Protein AF-A0A534JHG3-F1 (afdb_monomer)

Mean predicted aligned error: 7.63 Å

Solvent-accessible surface area (backbone atoms only — not comparable to full-atom values): 6375 Å² total; per-residue (Å²): 91,56,55,100,95,40,76,49,49,74,51,70,49,98,88,66,54,74,46,78,58,96,78,85,57,76,69,90,65,19,68,62,26,38,51,47,43,63,75,69,61,60,97,81,62,51,70,70,54,50,50,51,49,53,52,49,25,56,33,74,74,63,79,50,94,70,91,55,79,44,79,45,69,47,86,90,71,52,44,85,41,81,44,78,55,67,76,74,80,73,80,75,75,82,77,78,126

Sequence (97 aa):
GSDPLGVQLVQIDPSGTTFRGNGFAIGAGSDEALDVLTKGYRENLRLEEAIALNTKAIESLNGGGTAIEHGVITRETGKFVHQNGGKAPKPSALRTN

Foldseek 3Di:
DQDPVGDWDWDADPVRDIDTDDDFADDPLRVQLVVLCVVQDDPDDDPVSVVLSNVCSVCVPVVADDQDWDWDADRVRNDTDTDGDDGDDDPPPPPDD

Secondary structure (DSSP, 8-state):
-EETTEE--EEE-TT--EEE-S----STTHHHHHHHHHHH--TT--HHHHHHHHHHHHHHHHTS-----EEE--TTT-S-EEE--------------

pLDDT: mean 83.58, std 17.81, range [34.31, 95.81]

Radius of gyration: 14.96 Å; Cα contacts (8 Å, |Δi|>4): 96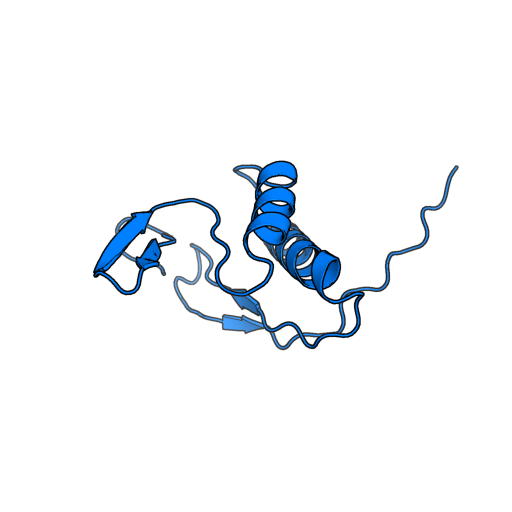; chains: 1; bounding box: 38×38×28 Å

Structure (mmCIF, N/CA/C/O backbone):
data_AF-A0A534JHG3-F1
#
_entry.id   AF-A0A534JHG3-F1
#
loop_
_atom_site.group_PDB
_atom_site.id
_atom_site.type_symbol
_atom_site.label_atom_id
_atom_site.label_alt_id
_atom_site.label_comp_id
_atom_site.label_asym_id
_atom_site.label_entity_id
_atom_site.label_seq_id
_atom_site.pdbx_PDB_ins_code
_atom_site.Cartn_x
_atom_site.Cartn_y
_atom_site.Cartn_z
_atom_site.occupancy
_atom_site.B_iso_or_equiv
_atom_site.auth_seq_id
_atom_site.auth_comp_id
_atom_site.auth_asym_id
_atom_site.auth_atom_id
_atom_site.pdbx_PDB_model_num
ATOM 1 N N . GLY A 1 1 ? -8.929 -3.517 4.889 1.00 89.06 1 GLY A N 1
ATOM 2 C CA . GLY A 1 1 ? -10.311 -3.363 5.383 1.00 89.06 1 GLY A CA 1
ATOM 3 C C . GLY A 1 1 ? -10.346 -3.447 6.895 1.00 89.06 1 GLY A C 1
ATOM 4 O O . GLY A 1 1 ? -9.307 -3.691 7.496 1.00 89.06 1 GLY A O 1
ATOM 5 N N . SER A 1 2 ? -11.515 -3.237 7.496 1.00 93.50 2 SER A N 1
ATOM 6 C CA . SER A 1 2 ? -11.752 -3.428 8.932 1.00 93.50 2 SER A CA 1
ATOM 7 C C . SER A 1 2 ? -12.941 -4.362 9.117 1.00 93.50 2 SER A C 1
ATOM 9 O O . SER A 1 2 ? -13.972 -4.166 8.479 1.00 93.50 2 SER A O 1
ATOM 11 N N . ASP A 1 3 ? -12.796 -5.354 9.983 1.00 91.25 3 ASP A N 1
ATOM 12 C CA . ASP A 1 3 ? -13.832 -6.331 10.327 1.00 91.25 3 ASP A CA 1
ATOM 13 C C . ASP A 1 3 ? -13.743 -6.680 11.834 1.00 91.25 3 ASP A C 1
ATOM 15 O O . ASP A 1 3 ? -12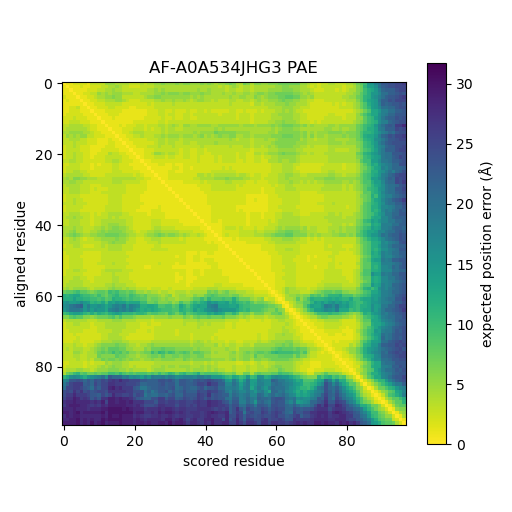.922 -6.081 12.540 1.00 91.25 3 ASP A O 1
ATOM 19 N N . PRO A 1 4 ? -14.570 -7.598 12.378 1.00 92.62 4 PRO A N 1
ATOM 20 C CA . PRO A 1 4 ? -14.500 -7.974 13.795 1.00 92.62 4 PRO A CA 1
ATOM 21 C C . PRO A 1 4 ? -13.154 -8.558 14.264 1.00 92.62 4 PRO A C 1
ATOM 23 O O . PRO A 1 4 ? -12.882 -8.546 15.462 1.00 92.62 4 PRO A O 1
ATOM 26 N N . LEU A 1 5 ? -12.300 -9.050 13.359 1.00 90.50 5 LEU A N 1
ATOM 27 C CA . LEU A 1 5 ? -10.932 -9.506 13.649 1.00 90.50 5 LEU A CA 1
ATOM 28 C C . LEU A 1 5 ? -9.908 -8.355 13.596 1.00 90.50 5 LEU A C 1
ATOM 30 O O . LEU A 1 5 ? -8.736 -8.536 13.940 1.00 90.50 5 LEU A O 1
ATOM 34 N N . GLY A 1 6 ? -10.343 -7.160 13.196 1.00 90.69 6 GLY A N 1
ATOM 35 C CA . GLY A 1 6 ? -9.572 -5.925 13.188 1.00 90.69 6 GLY A CA 1
ATOM 36 C C . GLY A 1 6 ? -9.249 -5.415 11.786 1.00 90.69 6 GLY A C 1
ATOM 37 O O . GLY A 1 6 ? -9.909 -5.734 10.799 1.00 90.69 6 GLY A O 1
ATOM 38 N N . VAL A 1 7 ? -8.220 -4.567 11.705 1.00 91.94 7 VAL A N 1
ATOM 39 C CA . VAL A 1 7 ? -7.737 -4.029 10.429 1.00 91.94 7 VAL A CA 1
ATOM 40 C C . VAL A 1 7 ? -6.845 -5.064 9.754 1.00 91.94 7 VAL A C 1
ATOM 42 O O . VAL A 1 7 ? -5.888 -5.555 10.354 1.00 91.94 7 VAL A O 1
ATOM 45 N N . GLN A 1 8 ? -7.165 -5.387 8.504 1.00 93.31 8 GLN A N 1
ATOM 46 C CA . GLN A 1 8 ? -6.473 -6.404 7.717 1.00 93.31 8 GLN A CA 1
ATOM 47 C C . GLN A 1 8 ? -6.142 -5.886 6.318 1.00 93.31 8 GLN A C 1
ATOM 49 O O . GLN A 1 8 ? -6.939 -5.168 5.706 1.00 93.31 8 GLN A O 1
ATOM 54 N N . LEU A 1 9 ? -4.988 -6.294 5.797 1.00 94.38 9 LEU A N 1
ATOM 55 C CA . LEU A 1 9 ? -4.572 -6.053 4.422 1.00 94.38 9 LEU A CA 1
ATOM 56 C C . LEU A 1 9 ? -4.389 -7.401 3.716 1.00 94.38 9 LEU A C 1
ATOM 58 O O . LEU A 1 9 ? -3.737 -8.307 4.242 1.00 94.38 9 LEU A O 1
ATOM 62 N N . VAL A 1 10 ? -5.013 -7.530 2.545 1.00 95.25 10 VA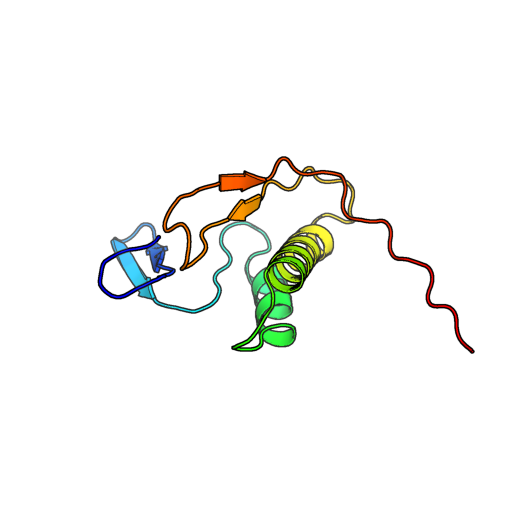L A N 1
ATOM 63 C CA . VAL A 1 10 ? -5.027 -8.751 1.736 1.00 95.25 10 VAL A CA 1
ATOM 64 C C . VAL A 1 10 ? -4.708 -8.379 0.293 1.00 95.25 10 VAL A C 1
ATOM 66 O O . VAL A 1 10 ? -5.281 -7.423 -0.228 1.00 95.25 10 VAL A O 1
ATOM 69 N N . GLN A 1 11 ? -3.819 -9.138 -0.339 1.00 94.44 11 GLN A N 1
ATOM 70 C CA . GLN A 1 11 ? -3.563 -9.103 -1.776 1.00 94.44 11 GLN A CA 1
ATOM 71 C C . GLN A 1 11 ? -4.180 -10.345 -2.419 1.00 94.44 11 GLN A C 1
ATOM 73 O O . GLN A 1 11 ? -4.082 -11.443 -1.872 1.00 94.44 11 GLN A O 1
ATOM 78 N N . ILE A 1 12 ? -4.796 -10.167 -3.584 1.00 95.62 12 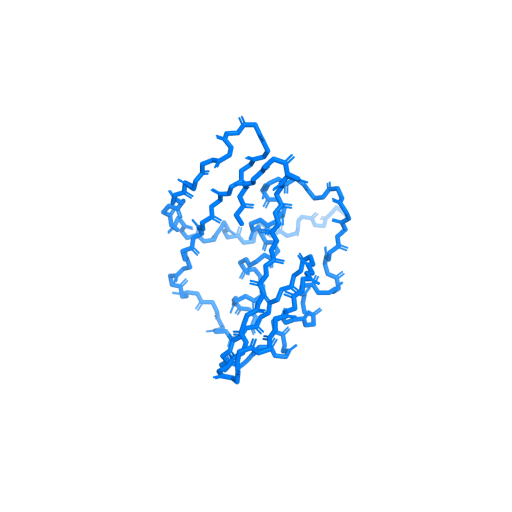ILE A N 1
ATOM 79 C CA . ILE A 1 12 ? -5.340 -11.250 -4.403 1.00 95.62 12 ILE A CA 1
ATOM 80 C C . ILE A 1 12 ? -4.658 -11.157 -5.764 1.00 95.62 12 ILE A C 1
ATOM 82 O O . ILE A 1 12 ? -4.667 -10.087 -6.375 1.00 95.62 12 ILE A O 1
ATOM 86 N N . ASP A 1 13 ? -4.029 -12.238 -6.213 1.00 92.12 13 ASP A N 1
ATOM 87 C CA . ASP A 1 13 ? -3.470 -12.304 -7.563 1.00 92.12 13 ASP A CA 1
ATOM 88 C C . ASP A 1 13 ? -4.554 -12.690 -8.598 1.00 92.12 13 ASP A C 1
ATOM 90 O O . ASP A 1 13 ? -5.641 -13.140 -8.226 1.00 92.12 13 ASP A O 1
ATOM 94 N N . PRO A 1 14 ? -4.295 -12.551 -9.911 1.00 93.94 14 PRO A N 1
ATOM 95 C CA . PRO A 1 14 ? -5.278 -12.913 -10.934 1.00 93.94 14 PRO A CA 1
ATOM 96 C C . PRO A 1 14 ? -5.706 -14.391 -10.936 1.00 93.94 14 PRO A C 1
ATOM 98 O O . PRO A 1 14 ? -6.745 -14.710 -11.507 1.00 93.94 14 PRO A O 1
ATOM 101 N N . SER A 1 15 ? -4.932 -15.291 -10.315 1.00 95.69 15 SER A N 1
ATOM 102 C CA . SER A 1 15 ? -5.293 -16.710 -10.180 1.00 95.69 15 SER A CA 1
ATOM 103 C C . SER A 1 15 ? -6.321 -16.962 -9.070 1.00 95.69 15 SER A C 1
ATOM 105 O O . SER A 1 15 ? -6.921 -18.034 -9.019 1.00 95.69 15 SER A O 1
ATOM 107 N N . GLY A 1 16 ? -6.541 -15.975 -8.194 1.00 95.12 16 GLY A N 1
ATOM 108 C CA . GLY A 1 16 ? -7.364 -16.092 -6.993 1.00 95.12 16 GLY A CA 1
ATOM 109 C C . GLY A 1 16 ? -6.571 -16.484 -5.746 1.00 95.12 16 GLY A C 1
ATOM 110 O O . GLY A 1 16 ? -7.166 -16.679 -4.686 1.00 95.12 16 GLY A O 1
ATOM 111 N N . THR A 1 17 ? -5.242 -16.575 -5.835 1.00 95.75 17 THR A N 1
ATOM 112 C CA . THR A 1 17 ? -4.393 -16.828 -4.671 1.00 95.75 17 THR A CA 1
ATOM 113 C C . THR A 1 17 ? -4.389 -15.596 -3.773 1.00 95.75 17 THR A C 1
ATOM 115 O O . THR A 1 17 ? -4.173 -14.470 -4.226 1.00 95.75 17 THR A O 1
ATOM 118 N N . THR A 1 18 ? -4.637 -15.809 -2.480 1.00 95.50 18 THR A N 1
ATOM 119 C CA . THR A 1 18 ? -4.789 -14.738 -1.490 1.00 95.50 18 THR A CA 1
ATOM 120 C C . THR A 1 18 ? -3.639 -14.726 -0.494 1.00 95.50 18 THR A C 1
ATOM 122 O O . THR A 1 18 ? -3.337 -15.751 0.121 1.00 95.50 18 THR A O 1
ATOM 125 N N . PHE A 1 19 ? -3.075 -13.548 -0.246 1.00 94.50 19 PHE A N 1
ATOM 126 C CA . PHE A 1 19 ? -2.006 -13.332 0.724 1.00 94.50 19 PHE A CA 1
ATOM 127 C C . PHE A 1 19 ? -2.436 -12.299 1.761 1.00 94.50 19 PHE A C 1
ATOM 129 O O . PHE A 1 19 ? -2.987 -11.257 1.412 1.00 94.50 19 PHE A O 1
ATOM 136 N N . ARG A 1 20 ? -2.153 -12.559 3.040 1.00 94.81 20 ARG A N 1
ATOM 137 C CA . ARG A 1 20 ? -2.339 -11.599 4.137 1.00 94.81 20 ARG A CA 1
ATOM 138 C C . ARG A 1 20 ? -0.978 -11.116 4.623 1.00 94.81 20 ARG A C 1
ATOM 140 O O . ARG A 1 20 ? -0.074 -11.926 4.802 1.00 94.81 20 ARG A O 1
ATOM 147 N N . GLY A 1 21 ? -0.841 -9.815 4.854 1.00 93.25 21 GLY A N 1
ATOM 148 C CA . GLY A 1 21 ? 0.439 -9.210 5.215 1.00 93.25 21 GLY A CA 1
ATOM 149 C C . GLY A 1 21 ? 0.305 -7.763 5.673 1.00 93.25 21 GLY A C 1
ATOM 150 O O . GLY A 1 21 ? -0.794 -7.217 5.709 1.00 93.25 21 GLY A O 1
ATOM 151 N N . ASN A 1 22 ? 1.434 -7.154 6.034 1.00 92.62 22 ASN A N 1
ATOM 152 C CA . ASN A 1 22 ? 1.489 -5.789 6.573 1.00 92.62 22 ASN A CA 1
ATOM 153 C C . ASN A 1 22 ? 1.829 -4.724 5.518 1.00 92.62 22 ASN A C 1
ATOM 155 O O . ASN A 1 22 ? 1.713 -3.532 5.791 1.00 92.62 22 ASN A O 1
ATOM 159 N N . GLY A 1 23 ? 2.231 -5.146 4.320 1.00 93.62 23 GLY A N 1
ATOM 160 C CA . GLY A 1 23 ? 2.557 -4.277 3.199 1.00 93.62 23 GLY A CA 1
ATOM 161 C C . GLY A 1 23 ? 2.626 -5.088 1.912 1.00 93.62 23 GLY A C 1
ATOM 162 O O . GLY A 1 23 ? 3.133 -6.206 1.912 1.00 93.62 23 GLY A O 1
ATOM 163 N N . PHE A 1 24 ? 2.089 -4.522 0.839 1.00 95.25 24 PHE A N 1
ATOM 164 C CA . PHE A 1 24 ? 2.093 -5.102 -0.498 1.00 95.25 24 PHE A CA 1
ATOM 165 C C . PHE A 1 24 ? 2.315 -3.986 -1.515 1.00 95.25 24 PHE A C 1
ATOM 167 O O . PHE A 1 24 ? 1.911 -2.846 -1.280 1.00 95.25 24 PHE A O 1
ATOM 174 N N . ALA A 1 25 ? 2.914 -4.330 -2.648 1.00 94.69 25 ALA A N 1
ATOM 175 C CA . ALA A 1 25 ? 3.025 -3.466 -3.812 1.00 94.69 25 ALA A CA 1
ATOM 176 C C . ALA A 1 25 ? 2.697 -4.294 -5.058 1.00 94.69 25 ALA A C 1
ATOM 178 O O . ALA A 1 25 ? 3.072 -5.462 -5.144 1.00 94.69 25 ALA A O 1
ATOM 179 N N . ILE A 1 26 ? 1.970 -3.703 -6.004 1.00 93.44 26 ILE A N 1
ATOM 180 C CA . ILE A 1 26 ? 1.542 -4.355 -7.246 1.00 93.44 26 ILE A CA 1
ATOM 181 C C . ILE A 1 26 ? 1.738 -3.403 -8.428 1.00 93.44 26 ILE A C 1
ATOM 183 O O . ILE A 1 26 ? 1.695 -2.186 -8.254 1.00 93.44 26 ILE A O 1
ATOM 187 N N . GLY A 1 27 ? 1.892 -3.957 -9.631 1.00 90.62 27 GLY A N 1
ATOM 188 C CA . GLY A 1 27 ? 2.084 -3.185 -10.862 1.00 90.62 27 GLY A CA 1
ATOM 189 C C . GLY A 1 27 ? 3.557 -2.966 -11.216 1.00 90.62 27 GLY A C 1
ATOM 190 O O . GLY A 1 27 ? 4.446 -3.607 -10.664 1.00 90.62 27 GLY A O 1
ATOM 191 N N . ALA A 1 28 ? 3.814 -2.082 -12.181 1.00 89.25 28 ALA A N 1
ATOM 192 C CA . ALA A 1 28 ? 5.177 -1.765 -12.601 1.00 89.25 28 ALA A CA 1
ATOM 193 C C . ALA A 1 28 ? 5.940 -1.047 -11.473 1.00 89.25 28 ALA A C 1
ATOM 195 O O . ALA A 1 28 ? 5.429 -0.087 -10.900 1.00 89.25 28 ALA A O 1
ATOM 196 N N . GLY A 1 29 ? 7.153 -1.516 -11.170 1.00 91.81 29 GLY A N 1
ATOM 197 C CA . GLY A 1 29 ? 7.974 -0.998 -10.069 1.00 91.81 29 GLY A CA 1
ATOM 198 C C . GLY A 1 29 ? 7.593 -1.536 -8.682 1.00 91.81 29 GLY A C 1
ATOM 199 O O . GLY A 1 29 ? 8.002 -0.982 -7.664 1.00 91.81 29 GLY A O 1
ATOM 200 N N . SER A 1 30 ? 6.774 -2.593 -8.600 1.00 93.56 30 SER A N 1
ATOM 201 C CA . SER A 1 30 ? 6.355 -3.159 -7.312 1.00 93.56 30 SER A CA 1
ATOM 202 C C . SER A 1 30 ? 7.522 -3.623 -6.448 1.00 93.56 30 SER A C 1
ATOM 204 O O . SER A 1 30 ? 7.449 -3.497 -5.229 1.00 93.56 30 SER A O 1
ATOM 206 N N . ASP A 1 31 ? 8.585 -4.142 -7.058 1.00 94.56 31 ASP A N 1
ATOM 207 C CA . ASP A 1 31 ? 9.715 -4.725 -6.336 1.00 94.56 31 ASP A CA 1
ATOM 208 C C . ASP A 1 31 ? 10.507 -3.643 -5.590 1.00 94.56 31 ASP A C 1
ATOM 210 O O . ASP A 1 31 ? 10.811 -3.790 -4.405 1.00 94.56 31 ASP A O 1
ATOM 214 N N . GLU A 1 32 ? 10.761 -2.505 -6.234 1.00 94.44 32 GLU A N 1
ATOM 215 C CA . GLU A 1 32 ? 11.429 -1.357 -5.625 1.00 94.44 32 GLU A CA 1
ATOM 216 C C . GLU A 1 32 ? 10.541 -0.675 -4.576 1.00 94.44 32 GLU A C 1
ATOM 218 O O . GLU A 1 32 ? 11.018 -0.317 -3.495 1.00 94.44 32 GLU A O 1
ATOM 223 N N . ALA A 1 33 ? 9.237 -0.534 -4.847 1.00 94.62 33 ALA A N 1
ATOM 224 C CA . ALA A 1 33 ? 8.295 -0.019 -3.854 1.00 94.62 33 ALA A CA 1
ATOM 225 C C . ALA A 1 33 ? 8.262 -0.919 -2.610 1.00 94.62 33 ALA A C 1
ATOM 227 O O . ALA A 1 33 ? 8.298 -0.422 -1.481 1.00 94.62 33 ALA A O 1
ATOM 228 N N . LEU A 1 34 ? 8.234 -2.241 -2.802 1.00 95.56 34 LEU A N 1
ATOM 229 C CA . LEU A 1 34 ? 8.226 -3.210 -1.713 1.00 95.56 34 LEU A CA 1
ATOM 230 C C . LEU A 1 34 ? 9.529 -3.173 -0.909 1.00 95.56 34 LEU A C 1
ATOM 232 O O . LEU A 1 34 ? 9.476 -3.279 0.316 1.00 95.56 34 LEU A O 1
ATOM 236 N N . ASP A 1 35 ? 10.680 -2.972 -1.551 1.00 95.81 35 ASP A N 1
ATOM 237 C CA . ASP A 1 35 ? 11.966 -2.791 -0.868 1.00 95.81 35 ASP A CA 1
ATOM 238 C C . ASP A 1 35 ? 11.959 -1.548 0.042 1.00 95.81 35 ASP A C 1
ATOM 240 O O . ASP A 1 35 ? 12.337 -1.631 1.216 1.00 95.81 35 ASP A O 1
ATOM 244 N N . VAL A 1 36 ? 11.441 -0.412 -0.443 1.00 95.44 36 VAL A N 1
ATOM 245 C CA . VAL A 1 36 ? 11.280 0.810 0.367 1.00 95.44 36 VAL A CA 1
ATOM 246 C C . VAL A 1 36 ? 10.335 0.575 1.546 1.00 95.44 36 VAL A C 1
ATOM 248 O O . VAL A 1 36 ? 10.667 0.945 2.677 1.00 95.44 36 VAL A O 1
ATOM 251 N N . LEU A 1 37 ? 9.178 -0.050 1.300 1.00 95.38 37 LEU A N 1
ATOM 252 C CA . LEU A 1 37 ? 8.209 -0.385 2.346 1.00 95.38 37 LEU A CA 1
ATOM 253 C C . LEU A 1 37 ? 8.840 -1.297 3.402 1.00 95.38 37 LEU A C 1
ATOM 255 O O . LEU A 1 37 ? 8.752 -1.003 4.590 1.00 95.38 37 LEU A O 1
ATOM 259 N N . THR A 1 38 ? 9.530 -2.354 2.976 1.00 95.12 38 THR A N 1
ATOM 260 C CA . THR A 1 38 ? 10.158 -3.348 3.859 1.00 95.12 38 THR A CA 1
ATOM 261 C C . THR A 1 38 ? 11.227 -2.713 4.741 1.00 95.12 38 THR A C 1
ATOM 263 O O . THR A 1 38 ? 11.260 -2.960 5.944 1.00 95.12 38 THR A O 1
ATOM 266 N N . LYS A 1 39 ? 12.067 -1.840 4.176 1.00 95.38 39 LYS A N 1
ATOM 267 C CA . LYS A 1 39 ? 13.125 -1.137 4.918 1.00 95.38 39 LYS A CA 1
ATOM 268 C C . LYS A 1 39 ? 12.591 -0.089 5.893 1.00 95.38 39 LYS A C 1
ATOM 270 O O . LYS A 1 39 ? 13.234 0.180 6.904 1.00 95.38 39 LYS A O 1
ATOM 275 N N . GLY A 1 40 ? 11.461 0.544 5.579 1.00 94.06 40 GLY A N 1
ATOM 276 C CA . GLY A 1 40 ? 10.871 1.600 6.407 1.00 94.06 40 GLY A CA 1
ATOM 277 C C . GLY A 1 40 ? 9.820 1.121 7.410 1.00 94.06 40 GLY A C 1
ATOM 278 O O . GLY A 1 40 ? 9.390 1.904 8.260 1.00 94.06 40 GLY A O 1
ATOM 279 N N . TYR A 1 41 ? 9.378 -0.132 7.310 1.00 94.75 41 TYR A N 1
ATOM 280 C CA . TYR A 1 41 ? 8.293 -0.655 8.127 1.00 94.75 41 TYR A CA 1
ATOM 281 C C . TYR A 1 41 ? 8.694 -0.852 9.595 1.00 94.75 41 TYR A C 1
ATOM 283 O O . TYR A 1 41 ? 9.790 -1.301 9.923 1.00 94.75 41 TYR A O 1
ATOM 291 N N . ARG A 1 42 ? 7.742 -0.568 10.489 1.00 95.06 42 ARG A N 1
ATOM 292 C CA . ARG A 1 42 ? 7.764 -0.948 11.906 1.00 95.06 42 ARG A CA 1
ATOM 293 C C . ARG A 1 42 ? 6.330 -1.142 12.392 1.00 95.06 42 ARG A C 1
ATOM 295 O O . ARG A 1 42 ? 5.430 -0.451 11.924 1.00 95.06 42 ARG A O 1
ATOM 302 N N . GLU A 1 43 ? 6.115 -2.029 13.360 1.00 89.88 43 GLU A N 1
ATOM 303 C CA . GLU A 1 43 ? 4.758 -2.404 13.806 1.00 89.88 43 GLU A CA 1
ATOM 304 C C . GLU A 1 43 ? 3.923 -1.214 14.312 1.00 89.88 43 GLU A C 1
ATOM 306 O O . GLU A 1 43 ? 2.720 -1.150 14.078 1.00 89.88 43 GLU A O 1
ATOM 311 N N . ASN A 1 44 ? 4.564 -0.232 14.952 1.00 89.38 44 ASN A N 1
ATOM 312 C CA . ASN A 1 44 ? 3.885 0.874 15.636 1.00 89.38 44 ASN A CA 1
ATOM 313 C C . ASN A 1 44 ? 3.931 2.208 14.866 1.00 89.38 44 ASN A C 1
ATOM 315 O O . ASN A 1 44 ? 4.095 3.267 15.482 1.00 89.38 44 ASN A O 1
ATOM 319 N N . LEU A 1 45 ? 3.897 2.185 13.528 1.00 91.38 45 LEU A N 1
ATOM 320 C CA . LEU A 1 45 ? 3.856 3.414 12.720 1.00 91.38 45 LEU A CA 1
ATOM 321 C C . LEU A 1 45 ? 2.638 4.274 13.090 1.00 91.38 45 LEU A C 1
ATOM 323 O O . LEU A 1 45 ? 1.514 3.777 13.154 1.00 91.38 45 LEU A O 1
ATOM 327 N N . ARG A 1 46 ? 2.850 5.579 13.297 1.00 92.75 46 ARG A N 1
ATOM 328 C CA . ARG A 1 46 ? 1.743 6.542 13.356 1.00 92.75 46 ARG A CA 1
ATOM 329 C C . ARG A 1 46 ? 1.191 6.737 11.949 1.00 92.75 46 ARG A C 1
ATOM 331 O O . ARG A 1 46 ? 1.910 6.552 10.968 1.00 92.75 46 ARG A O 1
ATOM 338 N N . LEU A 1 47 ? -0.063 7.174 11.856 1.00 89.88 47 LEU A N 1
ATOM 339 C CA . LEU A 1 47 ? -0.744 7.389 10.578 1.00 89.88 47 LEU A CA 1
ATOM 340 C C . LEU A 1 47 ? 0.084 8.243 9.602 1.00 89.88 47 LEU A C 1
ATOM 342 O O . LEU A 1 47 ? 0.327 7.818 8.478 1.00 89.88 47 LEU A O 1
ATOM 346 N N . GLU A 1 48 ? 0.583 9.392 10.058 1.00 91.44 48 GLU A N 1
ATOM 347 C CA . GLU A 1 48 ? 1.397 10.299 9.236 1.00 91.44 48 GLU A CA 1
ATOM 348 C C . GLU A 1 48 ? 2.689 9.646 8.724 1.00 91.44 48 GLU A C 1
ATOM 350 O O . GLU A 1 48 ? 3.114 9.882 7.597 1.00 91.44 48 GLU A O 1
ATOM 355 N N . GLU A 1 49 ? 3.310 8.781 9.529 1.00 93.69 49 GLU A N 1
ATOM 356 C CA . GLU A 1 49 ? 4.531 8.074 9.135 1.00 93.69 49 GLU A CA 1
ATOM 357 C C . GLU A 1 49 ? 4.235 6.964 8.128 1.00 93.69 49 GLU A C 1
ATOM 359 O O . GLU A 1 49 ? 5.020 6.752 7.208 1.00 93.69 49 GLU A O 1
ATOM 364 N N . ALA A 1 50 ? 3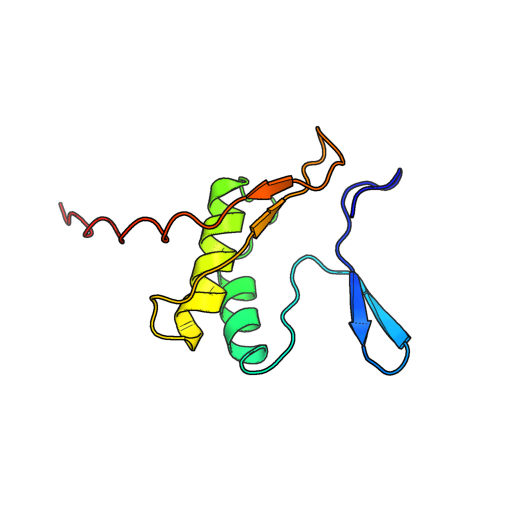.098 6.278 8.275 1.00 92.94 50 ALA A N 1
ATOM 365 C CA . ALA A 1 50 ? 2.643 5.285 7.311 1.00 92.94 50 ALA A CA 1
ATOM 366 C C . ALA A 1 50 ? 2.309 5.932 5.956 1.00 92.94 50 ALA A C 1
ATOM 368 O O . ALA A 1 50 ? 2.697 5.400 4.915 1.00 92.94 50 ALA A O 1
ATOM 369 N N . ILE A 1 51 ? 1.650 7.098 5.965 1.00 92.50 51 ILE A N 1
ATOM 370 C CA . ILE A 1 51 ? 1.382 7.882 4.753 1.00 92.50 51 ILE A CA 1
ATOM 371 C C . ILE A 1 51 ? 2.704 8.304 4.111 1.00 92.50 51 ILE A C 1
ATOM 373 O O . ILE A 1 51 ? 2.928 7.984 2.948 1.00 92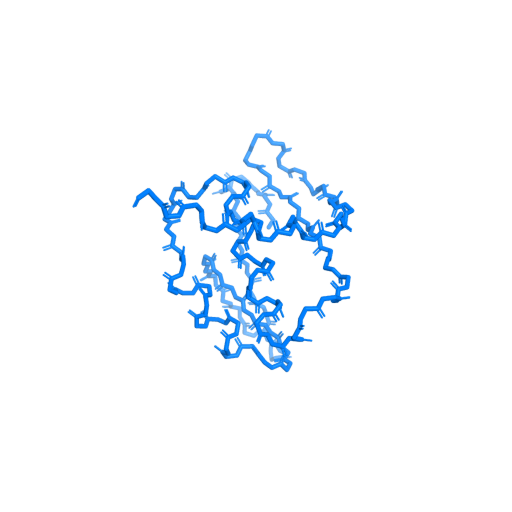.50 51 ILE A O 1
ATOM 377 N N . ALA A 1 52 ? 3.613 8.924 4.869 1.00 92.69 52 ALA A N 1
ATOM 378 C CA . ALA A 1 52 ? 4.903 9.377 4.350 1.00 92.69 52 ALA A CA 1
ATOM 379 C C . ALA A 1 52 ? 5.755 8.232 3.774 1.00 92.69 52 ALA A C 1
ATOM 381 O O . ALA A 1 52 ? 6.400 8.403 2.738 1.00 92.69 52 ALA A O 1
ATOM 382 N N . LEU A 1 53 ? 5.749 7.056 4.412 1.00 94.19 53 LEU A N 1
ATOM 383 C CA . LEU A 1 53 ? 6.439 5.871 3.904 1.00 94.19 53 LEU A CA 1
ATOM 384 C C . LEU A 1 53 ? 5.839 5.397 2.572 1.00 94.19 53 LEU A C 1
ATOM 386 O O . LEU A 1 53 ? 6.587 5.104 1.640 1.00 94.19 53 LEU A O 1
ATOM 390 N N . ASN A 1 54 ? 4.509 5.368 2.463 1.00 92.25 54 ASN A N 1
ATOM 391 C CA . ASN A 1 54 ? 3.816 5.002 1.229 1.00 92.25 54 ASN A CA 1
ATOM 392 C C . ASN A 1 54 ? 4.086 6.015 0.100 1.00 92.25 54 ASN A C 1
ATOM 394 O O . ASN A 1 54 ? 4.431 5.632 -1.015 1.00 92.25 54 ASN A O 1
ATOM 398 N N . THR A 1 55 ? 4.025 7.317 0.402 1.00 91.31 55 THR A N 1
ATOM 399 C CA . THR A 1 55 ? 4.386 8.388 -0.539 1.00 91.31 55 THR A CA 1
ATOM 400 C C . THR A 1 55 ? 5.814 8.207 -1.050 1.00 91.31 55 THR A C 1
ATOM 402 O O . THR A 1 55 ? 6.040 8.217 -2.257 1.00 91.31 55 THR A O 1
ATOM 405 N N . LYS A 1 56 ? 6.774 7.956 -0.149 1.00 91.56 56 LYS A N 1
ATOM 406 C CA . LYS A 1 56 ? 8.180 7.736 -0.509 1.00 91.56 56 LYS A CA 1
ATOM 407 C C . LYS A 1 56 ? 8.363 6.529 -1.431 1.00 91.56 56 LYS A C 1
ATOM 409 O O . LYS A 1 56 ? 9.156 6.612 -2.367 1.00 91.56 56 LYS A O 1
ATOM 414 N N . ALA A 1 57 ? 7.657 5.426 -1.175 1.00 92.12 57 ALA A N 1
ATOM 415 C CA . ALA A 1 57 ? 7.725 4.233 -2.017 1.00 92.12 57 ALA A CA 1
ATOM 416 C C . ALA A 1 57 ? 7.307 4.551 -3.463 1.00 92.12 57 ALA A C 1
ATOM 418 O O . ALA A 1 57 ? 8.034 4.218 -4.396 1.00 92.12 57 ALA A O 1
ATOM 419 N N . ILE A 1 58 ? 6.210 5.291 -3.648 1.00 89.38 58 ILE A N 1
ATOM 420 C CA . ILE A 1 58 ? 5.709 5.673 -4.978 1.00 89.38 58 ILE A CA 1
ATOM 421 C C . ILE A 1 58 ? 6.616 6.717 -5.653 1.00 89.38 58 ILE A C 1
ATOM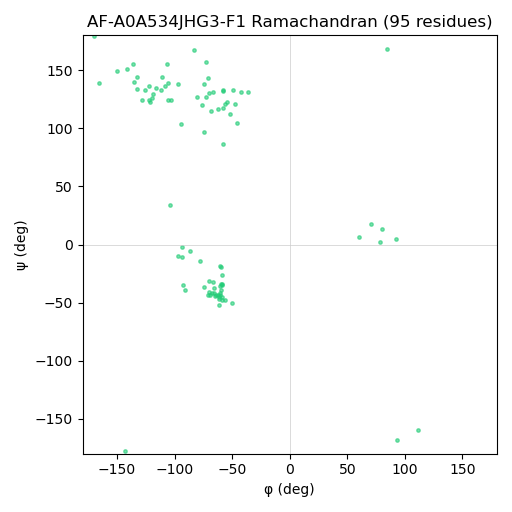 423 O O . ILE A 1 58 ? 6.940 6.601 -6.834 1.00 89.38 58 ILE A O 1
ATOM 427 N N . GLU A 1 59 ? 7.064 7.739 -4.921 1.00 88.25 59 GLU A N 1
ATOM 428 C CA . GLU A 1 59 ? 7.906 8.801 -5.488 1.00 88.25 59 GLU A CA 1
ATOM 429 C C . GLU A 1 59 ? 9.290 8.307 -5.914 1.00 88.25 59 GLU A C 1
ATOM 431 O O . GLU A 1 59 ? 9.834 8.819 -6.895 1.00 88.25 59 GLU A O 1
ATOM 436 N N . SER A 1 60 ? 9.842 7.308 -5.214 1.00 82.31 60 SER A N 1
ATOM 437 C CA . SER A 1 60 ? 11.151 6.728 -5.536 1.00 82.31 60 SER A CA 1
ATOM 438 C C . SER A 1 60 ? 11.223 6.140 -6.949 1.00 82.31 60 SER A C 1
ATOM 440 O O . SER A 1 60 ? 12.294 6.127 -7.549 1.00 82.31 60 SER A O 1
ATOM 442 N N . LEU A 1 61 ? 10.076 5.730 -7.493 1.00 79.69 61 LEU A N 1
ATOM 443 C CA . LEU A 1 61 ? 9.932 5.173 -8.835 1.00 79.69 61 LEU A CA 1
ATOM 444 C C . LEU A 1 61 ? 9.638 6.240 -9.888 1.00 79.69 61 LEU A C 1
ATOM 446 O O . LEU A 1 61 ? 10.153 6.180 -11.000 1.00 79.69 61 LEU A O 1
ATOM 450 N N . ASN A 1 62 ? 8.816 7.231 -9.536 1.00 76.69 62 ASN A N 1
ATOM 451 C CA . ASN A 1 62 ? 8.280 8.187 -10.505 1.00 76.69 62 ASN A CA 1
ATOM 452 C C . ASN A 1 62 ? 9.105 9.478 -10.638 1.00 76.69 62 ASN A C 1
ATOM 454 O O . ASN A 1 62 ? 8.750 10.346 -11.431 1.00 76.69 62 ASN A O 1
ATOM 458 N N . GLY A 1 63 ? 10.177 9.646 -9.855 1.00 70.56 63 GLY A N 1
ATOM 459 C CA . GLY A 1 63 ? 11.014 10.852 -9.898 1.00 70.56 63 GLY A CA 1
ATOM 460 C C . GLY A 1 63 ? 10.338 12.107 -9.322 1.00 70.56 63 GLY A C 1
ATOM 461 O O . GLY A 1 63 ? 10.796 13.223 -9.569 1.00 70.56 63 GLY A O 1
ATOM 462 N N . GLY A 1 64 ? 9.268 11.926 -8.538 1.00 71.44 64 GLY A N 1
ATOM 463 C CA . GLY A 1 64 ? 8.479 12.994 -7.914 1.00 71.44 64 GLY A CA 1
ATOM 464 C C . GLY A 1 64 ? 7.389 13.603 -8.811 1.00 71.44 64 GLY A C 1
ATOM 465 O O . GLY A 1 64 ? 7.308 13.358 -10.010 1.00 71.44 64 GLY A O 1
ATOM 466 N N . GLY A 1 65 ? 6.492 14.396 -8.213 1.00 69.31 65 GLY A N 1
ATOM 467 C CA . GLY A 1 65 ? 5.473 15.167 -8.948 1.00 69.31 65 GLY A CA 1
ATOM 468 C C . GLY A 1 65 ? 4.247 14.382 -9.431 1.00 69.31 65 GLY A C 1
ATOM 469 O O . GLY A 1 65 ? 3.358 14.973 -10.043 1.00 69.31 65 GLY A O 1
ATOM 470 N N . THR A 1 66 ? 4.163 13.085 -9.130 1.00 74.25 66 THR A N 1
ATOM 471 C CA . THR A 1 66 ? 2.958 12.280 -9.378 1.00 74.25 66 THR A CA 1
ATOM 472 C C . THR A 1 66 ? 1.879 12.616 -8.351 1.00 74.25 66 THR A C 1
ATOM 474 O O . THR A 1 66 ? 2.172 12.757 -7.164 1.00 74.25 66 THR A O 1
ATOM 477 N N . ALA A 1 67 ? 0.626 12.737 -8.793 1.00 82.06 67 ALA A N 1
ATOM 478 C CA . ALA A 1 67 ? -0.506 12.819 -7.878 1.00 82.06 67 ALA A CA 1
ATOM 479 C C . ALA A 1 67 ? -0.682 11.461 -7.186 1.00 82.06 67 ALA A C 1
ATOM 481 O O . ALA A 1 67 ? -0.956 10.460 -7.845 1.00 82.06 67 ALA A O 1
ATOM 482 N N . ILE A 1 68 ? -0.482 11.430 -5.870 1.00 87.00 68 ILE A N 1
ATOM 483 C CA . ILE A 1 68 ? -0.640 10.228 -5.053 1.00 87.00 68 ILE A CA 1
ATOM 484 C C . ILE A 1 68 ? -1.933 10.368 -4.261 1.00 87.00 68 ILE A C 1
ATOM 486 O O . ILE A 1 68 ? -2.122 11.343 -3.534 1.00 87.00 68 ILE A O 1
ATOM 490 N N . GLU A 1 69 ? -2.813 9.385 -4.401 1.00 89.88 69 GLU A N 1
ATOM 491 C CA . GLU A 1 69 ? -4.040 9.286 -3.620 1.00 89.88 69 GLU A CA 1
ATOM 492 C C . GLU A 1 69 ? -3.835 8.340 -2.440 1.00 89.88 69 GLU A C 1
ATOM 494 O O . GLU A 1 69 ? -3.226 7.273 -2.566 1.00 89.88 69 GLU A O 1
ATOM 499 N N . HIS A 1 70 ? -4.358 8.724 -1.276 1.00 89.94 70 HIS A N 1
ATOM 500 C CA . HIS A 1 70 ? -4.245 7.927 -0.064 1.00 89.94 70 HIS A CA 1
ATOM 501 C C . HIS A 1 70 ? -5.629 7.537 0.453 1.00 89.94 70 HIS A C 1
ATOM 503 O O . HIS A 1 70 ? -6.489 8.376 0.705 1.00 89.94 70 HIS A O 1
ATOM 509 N N . GLY A 1 71 ? -5.831 6.239 0.662 1.00 92.69 71 GLY A N 1
ATOM 510 C CA . GLY A 1 71 ? -6.985 5.700 1.370 1.00 92.69 71 GLY A CA 1
ATOM 511 C C . GLY A 1 71 ? -6.597 5.280 2.780 1.00 92.69 71 GLY A C 1
ATOM 512 O O . GLY A 1 71 ? -5.686 4.471 2.948 1.00 92.69 71 GLY A O 1
ATOM 513 N N . VAL A 1 72 ? -7.281 5.806 3.794 1.00 92.69 72 VAL A N 1
ATOM 514 C CA . VAL A 1 72 ? -6.973 5.526 5.201 1.00 92.69 72 VAL A CA 1
ATOM 515 C C . VAL A 1 72 ? -8.133 4.799 5.865 1.00 92.69 72 VAL A C 1
ATOM 517 O O . VAL A 1 72 ? -9.290 5.185 5.723 1.00 92.69 72 VAL A O 1
ATOM 520 N N . ILE A 1 73 ? -7.804 3.755 6.625 1.00 91.44 73 ILE A N 1
ATOM 521 C CA . ILE A 1 73 ? -8.711 3.084 7.557 1.00 91.44 73 ILE A CA 1
ATOM 522 C C . ILE A 1 73 ? -7.993 3.016 8.902 1.00 91.44 73 ILE A C 1
ATOM 524 O O . ILE A 1 73 ? -6.895 2.468 8.988 1.00 91.44 73 ILE A O 1
ATOM 528 N N . THR A 1 74 ? -8.612 3.547 9.955 1.00 89.19 74 THR A N 1
ATOM 529 C CA . THR A 1 74 ? -8.104 3.424 11.329 1.00 89.19 74 THR A CA 1
ATOM 530 C C . THR A 1 74 ? -8.951 2.436 12.120 1.00 89.19 74 THR A C 1
ATOM 532 O O . THR A 1 74 ? -10.128 2.239 11.818 1.00 89.19 74 THR A O 1
ATOM 535 N N . ARG A 1 75 ? -8.373 1.826 13.162 1.00 85.62 75 ARG A N 1
ATOM 536 C CA . ARG A 1 75 ? -9.120 0.936 14.073 1.00 85.62 75 ARG A CA 1
ATOM 537 C C . ARG A 1 75 ? -10.287 1.651 14.757 1.00 85.62 75 ARG A C 1
ATOM 539 O O . ARG A 1 75 ? -11.317 1.038 14.991 1.00 85.62 75 ARG A O 1
ATOM 546 N N . GLU A 1 76 ? -10.115 2.933 15.056 1.00 85.00 76 GLU A N 1
ATOM 547 C CA . GLU A 1 76 ? -11.108 3.768 15.741 1.00 85.00 76 GLU A CA 1
ATOM 548 C C . GLU A 1 76 ? -12.345 4.009 14.878 1.00 85.00 76 GLU A C 1
ATOM 550 O O . GLU A 1 76 ? -13.469 3.972 15.368 1.00 85.00 76 GLU A O 1
ATOM 555 N N . THR A 1 77 ? -12.139 4.269 13.584 1.00 85.44 77 THR A N 1
ATOM 556 C CA . THR A 1 77 ? -13.233 4.623 12.675 1.00 85.44 77 THR A CA 1
ATOM 557 C C . THR A 1 77 ? -13.802 3.407 11.957 1.00 85.44 77 THR A C 1
ATOM 559 O O . THR A 1 77 ? -14.993 3.391 11.654 1.00 85.44 77 THR A O 1
ATOM 562 N N . GLY A 1 78 ? -12.959 2.421 11.628 1.00 87.00 78 GLY A N 1
ATOM 563 C CA . GLY A 1 78 ? -13.301 1.269 10.791 1.00 87.00 78 GLY A CA 1
ATOM 564 C C . GLY A 1 78 ? -13.764 1.638 9.376 1.00 87.00 78 GLY A C 1
ATOM 565 O O . GLY A 1 78 ? -14.207 0.769 8.627 1.00 87.00 78 GLY A O 1
ATOM 566 N N . LYS A 1 79 ? -13.682 2.919 9.000 1.00 87.88 79 LYS A N 1
ATOM 567 C CA . LYS A 1 79 ? -14.225 3.475 7.760 1.00 87.88 79 LYS A CA 1
ATOM 568 C C . LYS A 1 79 ? -13.095 3.882 6.834 1.00 87.88 79 LYS A C 1
ATOM 570 O O . LYS A 1 79 ? -12.064 4.376 7.279 1.00 87.88 79 LYS A O 1
ATOM 575 N N . PHE A 1 80 ? -13.321 3.690 5.541 1.00 89.25 80 PHE A N 1
ATOM 576 C CA . PHE A 1 80 ? -12.448 4.225 4.511 1.00 89.25 80 PHE A CA 1
ATOM 577 C C . PHE A 1 80 ? -12.635 5.736 4.404 1.00 89.25 80 PHE A C 1
ATOM 579 O 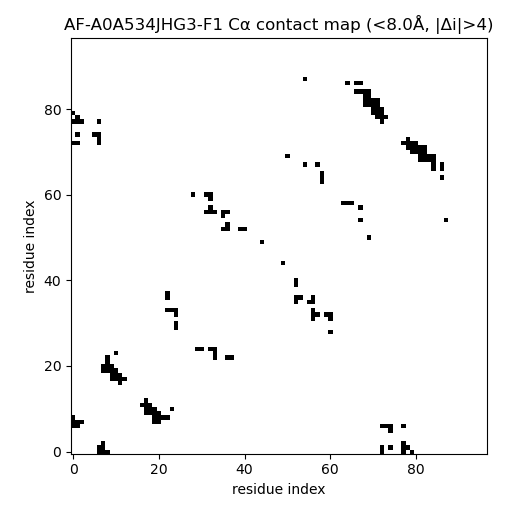O . PHE A 1 80 ? -13.755 6.218 4.227 1.00 89.25 80 PHE A O 1
ATOM 586 N N . VAL A 1 81 ? -11.530 6.466 4.493 1.00 89.88 81 VAL A N 1
ATOM 587 C CA . VAL A 1 81 ? -11.466 7.907 4.272 1.00 89.88 81 VAL A CA 1
ATOM 588 C C . VAL A 1 81 ? -10.480 8.163 3.143 1.00 89.88 81 VAL A C 1
ATOM 590 O O . VAL A 1 81 ? -9.314 7.773 3.231 1.00 89.88 81 VAL A O 1
ATOM 593 N N . HIS A 1 82 ? -10.950 8.823 2.087 1.00 87.88 82 HIS A N 1
ATOM 594 C CA . HIS A 1 82 ? -10.070 9.329 1.044 1.00 87.88 82 HIS A CA 1
ATOM 595 C C . HIS A 1 82 ? -9.367 10.590 1.555 1.00 87.88 82 HIS A C 1
ATOM 597 O O . HIS A 1 82 ? -10.013 11.571 1.921 1.00 87.88 82 HIS A O 1
ATOM 603 N N . GLN A 1 83 ? -8.043 10.549 1.595 1.00 78.56 83 GLN A N 1
ATOM 604 C CA . GLN A 1 83 ? -7.187 11.698 1.837 1.00 78.56 83 GLN A CA 1
ATOM 605 C C . GLN A 1 83 ? -6.779 12.244 0.469 1.00 78.56 83 GLN A C 1
ATOM 607 O O . GLN A 1 83 ? -5.942 11.650 -0.215 1.00 78.56 83 GLN A O 1
ATOM 612 N N . ASN A 1 84 ? -7.398 13.359 0.062 1.00 59.91 84 ASN A N 1
ATOM 613 C CA . ASN A 1 84 ? -7.018 14.058 -1.163 1.00 59.91 84 ASN A CA 1
ATOM 614 C C . ASN A 1 84 ? -5.528 14.397 -1.075 1.00 59.91 84 ASN A C 1
ATOM 616 O O . ASN A 1 84 ? -5.113 15.097 -0.148 1.00 59.91 84 ASN A O 1
ATOM 620 N N . GLY A 1 85 ? -4.748 13.895 -2.033 1.00 53.47 85 GLY A N 1
ATOM 621 C CA . GLY A 1 85 ? -3.310 14.105 -2.135 1.00 53.47 85 GLY A CA 1
ATOM 622 C C . GLY A 1 85 ? -2.956 15.585 -2.227 1.00 53.47 85 GLY A C 1
ATOM 623 O O . GLY A 1 85 ? -2.793 16.143 -3.312 1.00 53.47 85 GLY A O 1
ATOM 624 N N . GLY A 1 86 ? -2.805 16.241 -1.077 1.00 41.16 86 GLY A N 1
ATOM 625 C CA . GLY A 1 86 ? -1.960 17.416 -0.985 1.00 41.16 86 GLY A CA 1
ATOM 626 C C . GLY A 1 86 ? -0.567 16.989 -1.431 1.00 41.16 86 GLY A C 1
ATOM 627 O O . GLY A 1 86 ? -0.092 15.938 -1.004 1.00 41.16 86 GLY A O 1
ATOM 628 N N . LYS A 1 87 ? 0.060 17.766 -2.326 1.00 43.62 87 LYS A N 1
ATOM 629 C CA . LYS A 1 87 ? 1.469 17.581 -2.715 1.00 43.62 87 LYS A CA 1
ATOM 630 C C . LYS A 1 87 ? 2.276 17.135 -1.496 1.00 43.62 87 LYS A C 1
ATOM 632 O O . LYS A 1 87 ? 2.161 17.784 -0.454 1.00 43.62 87 LYS A O 1
ATOM 637 N N . ALA A 1 88 ? 3.080 16.080 -1.651 1.00 42.12 88 ALA A N 1
ATOM 638 C CA . ALA A 1 88 ? 3.996 15.626 -0.614 1.00 42.12 88 ALA A CA 1
ATOM 639 C C . ALA A 1 88 ? 4.683 16.848 0.027 1.00 42.12 88 ALA A C 1
ATOM 641 O O . ALA A 1 88 ? 5.114 17.753 -0.708 1.00 42.12 88 ALA A O 1
ATOM 642 N N . PRO A 1 89 ? 4.731 16.954 1.369 1.00 40.88 89 PRO A N 1
ATOM 643 C CA . PRO A 1 89 ? 5.426 18.058 2.007 1.00 40.88 89 PRO A CA 1
ATOM 644 C C . PRO A 1 89 ? 6.855 18.078 1.464 1.00 40.88 89 PRO A C 1
ATOM 646 O O . PRO A 1 89 ? 7.558 17.069 1.522 1.00 40.88 89 PRO A O 1
ATOM 649 N N . LYS A 1 90 ? 7.266 19.215 0.881 1.00 34.31 90 LYS A N 1
ATOM 650 C CA . LYS A 1 90 ? 8.632 19.389 0.371 1.00 34.31 90 LYS A CA 1
ATOM 651 C C . LYS A 1 90 ? 9.601 18.942 1.469 1.00 34.31 90 LYS A C 1
ATOM 653 O O . LYS A 1 90 ? 9.402 19.381 2.607 1.00 34.31 90 LYS A O 1
ATOM 658 N N . PRO A 1 91 ? 10.627 18.125 1.163 1.00 39.50 91 PRO A N 1
ATOM 659 C CA . PRO A 1 91 ? 11.621 17.749 2.152 1.00 39.50 91 PRO A CA 1
ATOM 660 C C . PRO A 1 91 ? 12.154 19.031 2.789 1.00 39.50 91 PRO A C 1
ATOM 662 O O . PRO A 1 91 ? 12.754 19.866 2.108 1.00 39.50 91 PRO A O 1
ATOM 665 N N . SER A 1 92 ? 11.859 19.232 4.074 1.00 40.75 92 SER A N 1
ATOM 666 C CA . SER A 1 92 ? 12.492 20.295 4.843 1.00 40.75 92 SER A CA 1
ATOM 667 C C . SER A 1 92 ? 13.983 20.017 4.762 1.00 40.75 92 SER A C 1
ATOM 669 O O . SER A 1 92 ? 14.423 18.934 5.153 1.00 40.75 92 SER A O 1
ATOM 671 N N . ALA A 1 93 ? 14.731 20.949 4.170 1.00 42.22 93 ALA A N 1
ATOM 672 C CA . ALA A 1 93 ? 16.174 20.860 4.070 1.00 42.22 93 ALA A CA 1
ATOM 673 C C . ALA A 1 93 ? 16.721 20.479 5.449 1.00 42.22 93 ALA A C 1
ATOM 675 O O . ALA A 1 93 ? 16.454 21.175 6.432 1.00 42.22 93 ALA A O 1
ATOM 676 N N . LEU A 1 94 ? 17.423 19.345 5.510 1.00 37.75 94 L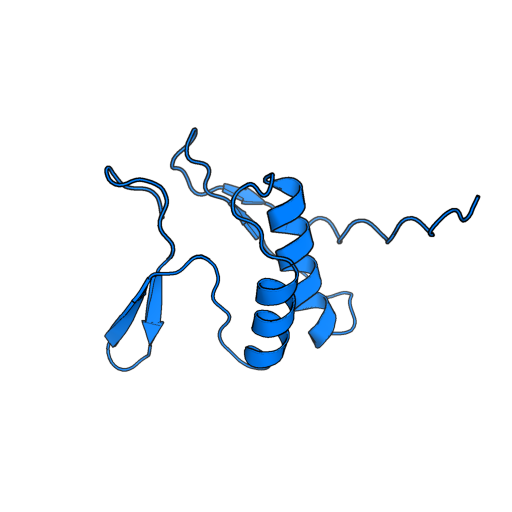EU A N 1
ATOM 677 C CA . LEU A 1 94 ? 18.192 18.917 6.669 1.00 37.75 94 LEU A CA 1
ATOM 678 C C . LEU A 1 94 ? 19.003 20.121 7.154 1.00 37.75 94 LEU A C 1
ATOM 680 O O . LEU A 1 94 ? 19.983 20.515 6.526 1.00 37.75 94 LEU A O 1
ATOM 684 N N . ARG A 1 95 ? 18.566 20.738 8.254 1.00 36.31 95 ARG A N 1
ATOM 685 C CA . ARG A 1 95 ? 19.408 21.656 9.009 1.00 36.31 95 ARG A CA 1
ATOM 686 C C . ARG A 1 95 ? 20.404 20.777 9.744 1.00 36.31 95 ARG A C 1
ATOM 688 O O . ARG A 1 95 ? 20.080 20.189 10.770 1.00 36.31 95 ARG A O 1
ATOM 695 N N . THR A 1 96 ? 21.585 20.634 9.160 1.00 41.09 96 THR A N 1
ATOM 696 C CA . THR A 1 96 ? 22.782 20.217 9.883 1.00 41.09 96 THR A CA 1
ATOM 697 C C . THR A 1 96 ? 23.071 21.287 10.934 1.00 41.09 96 THR A C 1
ATOM 699 O O . THR A 1 96 ? 23.278 22.448 10.571 1.00 41.09 96 THR A O 1
ATOM 702 N N . ASN A 1 97 ? 23.004 20.904 12.210 1.00 44.59 97 ASN A N 1
ATOM 703 C CA . ASN A 1 97 ? 23.689 21.622 13.287 1.00 44.59 97 ASN A CA 1
ATOM 704 C C . ASN A 1 97 ? 25.187 21.333 13.214 1.00 44.59 97 ASN A C 1
ATOM 706 O O . ASN A 1 97 ? 25.529 20.189 12.834 1.00 44.59 97 ASN A O 1
#

Nearest PDB structures (foldseek):
  6z46-assembly1_X  TM=9.569E-01  e=8.215E-03  Sulfolobus acidocaldarius
  6tu3-assembly1_Z  TM=7.881E-01  e=2.118E-03  Rattus norvegicus
  6z46-assembly1_V  TM=9.605E-01  e=1.566E-02  Sulfolobus acidocaldarius
  6z46-assembly1_W  TM=9.632E-01  e=1.671E-02  Sulfolobus acidocaldarius
  5gjr-assembly1_e  TM=8.749E-01  e=1.469E-02  Homo sapiens